Protein AF-A0A3N5N6N9-F1 (afdb_monomer)

Solvent-accessible surface area (backbone atoms only — not comparable to full-atom values): 9238 Å² total; per-residue (Å²): 109,71,82,77,41,61,83,41,27,34,32,41,50,70,84,67,100,86,59,75,88,46,77,68,32,48,55,52,50,53,52,46,39,70,79,38,57,36,32,33,28,48,32,50,35,65,39,90,88,76,66,48,77,29,73,46,78,60,91,59,48,61,28,32,69,98,48,51,50,79,75,24,39,67,55,52,53,49,51,52,56,60,67,66,35,71,95,70,58,86,85,84,83,87,57,91,88,66,84,85,87,79,61,80,83,66,53,87,87,80,87,75,86,88,60,68,85,90,54,88,86,87,84,89,84,87,80,83,88,74,82,90,76,60,46,77,46,92,88,117

Sequence (140 aa):
MQKLVSGLHAIHFAGSRKLDSTASDQAHAQEQRRISPPVAHPVVRVHPETGRKAIYLGEKVRRFDGMTEEESRPLIEFLNRHATRPEFVYRHQWQAHDIVLWDNRCTLHQALGDFDPSQSRYMERTTVLGTPSGYVVADA

pLDDT: mean 87.87, std 11.89, range [47.31, 97.94]

Structure (mmCIF, N/CA/C/O backbone):
data_AF-A0A3N5N6N9-F1
#
_entry.id   AF-A0A3N5N6N9-F1
#
loop_
_atom_site.group_PDB
_atom_site.id
_atom_site.type_symbol
_atom_site.label_atom_id
_atom_site.label_alt_id
_atom_site.label_comp_id
_atom_site.label_asym_id
_atom_site.label_entity_id
_atom_site.label_seq_id
_atom_site.pdbx_PDB_ins_code
_atom_site.Cartn_x
_atom_site.Cartn_y
_atom_site.Cartn_z
_atom_site.occupancy
_atom_site.B_iso_or_equiv
_atom_site.auth_seq_id
_atom_site.auth_comp_id
_atom_site.auth_asym_id
_atom_site.auth_atom_id
_atom_site.pdbx_PDB_model_num
ATOM 1 N N . MET A 1 1 ? -11.949 -14.018 8.593 1.00 66.25 1 MET A N 1
ATOM 2 C CA . MET A 1 1 ? -11.026 -12.872 8.426 1.00 66.25 1 MET A CA 1
ATOM 3 C C . MET A 1 1 ? -11.733 -11.616 7.922 1.00 66.25 1 MET A C 1
ATOM 5 O O . MET A 1 1 ? -11.702 -10.634 8.637 1.00 66.25 1 MET A O 1
ATOM 9 N N . GLN A 1 2 ? -12.413 -11.624 6.765 1.00 73.81 2 GLN A N 1
ATOM 10 C CA . GLN A 1 2 ? -13.028 -10.402 6.203 1.00 73.81 2 GLN A CA 1
ATOM 11 C C . GLN A 1 2 ? -13.948 -9.640 7.180 1.00 73.81 2 GLN A C 1
ATOM 13 O O . GLN A 1 2 ? -13.861 -8.423 7.251 1.00 73.81 2 GLN A O 1
ATOM 18 N N . LYS A 1 3 ? -14.760 -10.350 7.981 1.00 82.81 3 LYS A N 1
ATOM 19 C CA . LYS A 1 3 ? -15.613 -9.745 9.025 1.00 82.81 3 LYS A CA 1
ATOM 20 C C . LYS A 1 3 ? -14.835 -9.071 10.165 1.00 82.81 3 LYS A C 1
ATOM 22 O O . LYS A 1 3 ? -15.345 -8.140 10.764 1.00 82.81 3 LYS A O 1
ATOM 27 N N . LEU A 1 4 ? -13.628 -9.555 10.473 1.00 84.06 4 LEU A N 1
ATOM 28 C CA . LEU A 1 4 ? -12.804 -9.037 11.572 1.00 84.06 4 LEU A CA 1
ATOM 29 C C . LEU A 1 4 ? -12.223 -7.659 11.231 1.00 84.06 4 LEU A C 1
ATOM 31 O O . LEU A 1 4 ? -12.090 -6.815 12.102 1.00 84.06 4 LEU A O 1
ATOM 35 N N . VAL A 1 5 ? -11.882 -7.440 9.958 1.00 87.81 5 VAL A N 1
ATOM 36 C CA . VAL A 1 5 ? -11.142 -6.249 9.509 1.00 87.81 5 VAL A CA 1
ATOM 37 C C . VAL A 1 5 ? -12.008 -5.232 8.763 1.00 87.81 5 VAL A C 1
ATOM 39 O O . VAL A 1 5 ? -11.536 -4.146 8.452 1.00 87.81 5 VAL A O 1
ATOM 42 N N . SER A 1 6 ? -13.274 -5.548 8.469 1.00 85.69 6 SER A N 1
ATOM 43 C CA . SER A 1 6 ? -14.149 -4.707 7.636 1.00 85.69 6 SER A CA 1
ATOM 44 C C . SER A 1 6 ? -14.543 -3.364 8.252 1.00 85.69 6 SER A C 1
ATOM 46 O O . SER A 1 6 ? -14.994 -2.496 7.515 1.00 85.69 6 SER A O 1
ATOM 48 N N . GLY A 1 7 ? -14.411 -3.201 9.571 1.00 91.12 7 GLY A N 1
ATOM 49 C CA . GLY A 1 7 ? -14.683 -1.938 10.270 1.00 91.12 7 GLY A CA 1
ATOM 50 C C . GLY A 1 7 ? -13.428 -1.187 10.717 1.00 91.12 7 GLY A C 1
ATOM 51 O O . GLY A 1 7 ? -13.534 -0.075 11.225 1.00 91.12 7 GLY A O 1
ATOM 52 N N . LEU A 1 8 ? -12.245 -1.784 10.548 1.00 95.50 8 LEU A N 1
ATOM 53 C CA . LEU A 1 8 ? -11.005 -1.191 11.032 1.00 95.50 8 LEU A CA 1
ATOM 54 C C . LEU A 1 8 ? -10.541 -0.080 10.095 1.00 95.50 8 LEU A C 1
ATOM 56 O O . LEU A 1 8 ? -10.622 -0.207 8.869 1.00 95.50 8 LEU A O 1
ATOM 60 N N . HIS A 1 9 ? -9.992 0.973 10.692 1.00 96.44 9 HIS A N 1
ATOM 61 C CA . HIS A 1 9 ? -9.294 2.030 9.980 1.00 96.44 9 HIS A CA 1
ATOM 62 C C . HIS A 1 9 ? -7.828 2.029 10.398 1.00 96.44 9 HIS A C 1
ATOM 64 O O . HIS A 1 9 ? -7.510 2.061 11.580 1.00 96.44 9 HIS A O 1
ATOM 70 N N . ALA A 1 10 ? -6.929 1.941 9.430 1.00 95.25 10 ALA A N 1
ATOM 71 C CA . ALA A 1 10 ? -5.494 1.992 9.634 1.00 95.25 10 ALA A CA 1
ATOM 72 C C . ALA A 1 10 ? -4.999 3.427 9.583 1.00 95.25 10 ALA A C 1
ATOM 74 O O . ALA A 1 10 ? -5.374 4.162 8.675 1.00 95.25 10 ALA A O 1
ATOM 75 N N . ILE A 1 11 ? -4.130 3.813 10.515 1.00 93.62 11 ILE A N 1
ATOM 76 C CA . ILE A 1 11 ? -3.534 5.150 10.530 1.00 93.62 11 ILE A CA 1
ATOM 77 C C . ILE A 1 11 ? -2.276 5.138 9.661 1.00 93.62 11 ILE A C 1
ATOM 79 O O . ILE A 1 11 ? -1.299 4.442 9.955 1.00 93.62 11 ILE A O 1
ATOM 83 N N . HIS A 1 12 ? -2.312 5.902 8.572 1.00 89.62 12 HIS A N 1
ATOM 84 C CA . HIS A 1 12 ? -1.197 6.078 7.652 1.00 89.62 12 HIS A CA 1
ATOM 85 C C . HIS A 1 12 ? -0.417 7.330 8.038 1.00 89.62 12 HIS A C 1
ATOM 87 O O . HIS A 1 12 ? -0.945 8.442 8.013 1.00 89.62 12 HIS A O 1
ATOM 93 N N . PHE A 1 13 ? 0.861 7.139 8.352 1.00 82.25 13 PHE A N 1
ATOM 94 C CA . PHE A 1 13 ? 1.786 8.224 8.651 1.00 82.25 13 PHE A CA 1
ATOM 95 C C . PHE A 1 13 ? 2.548 8.635 7.387 1.00 82.25 13 PHE A C 1
ATOM 97 O O . PHE A 1 13 ? 2.994 7.788 6.602 1.00 82.25 13 PHE A O 1
ATOM 104 N N . ALA A 1 14 ? 2.722 9.941 7.196 1.00 70.25 14 ALA A N 1
ATOM 105 C CA . ALA A 1 14 ? 3.648 10.466 6.202 1.00 70.25 14 ALA A CA 1
ATOM 106 C C . ALA A 1 14 ? 5.108 10.251 6.645 1.00 70.25 14 ALA A C 1
ATOM 108 O O . ALA A 1 14 ? 5.399 10.146 7.833 1.00 70.25 14 ALA A O 1
ATOM 109 N N . GLY A 1 15 ? 6.030 10.161 5.680 1.00 62.59 15 GLY A N 1
ATOM 110 C CA . GLY A 1 15 ? 7.456 9.910 5.937 1.00 62.59 15 GLY A CA 1
ATOM 111 C C . GLY A 1 15 ? 7.906 8.457 5.734 1.00 62.59 15 GLY A C 1
ATOM 112 O O . GLY A 1 15 ? 7.145 7.595 5.272 1.00 62.59 15 GLY A O 1
ATOM 113 N N . SER A 1 16 ? 9.189 8.199 5.993 1.00 54.53 16 SER A N 1
ATOM 114 C CA . SER A 1 16 ? 9.824 6.877 5.905 1.00 54.53 16 SER A CA 1
ATOM 115 C C . SER A 1 16 ? 10.137 6.325 7.291 1.00 54.53 16 SER A C 1
ATOM 117 O O . SER A 1 16 ? 10.623 7.053 8.146 1.00 54.53 16 SER A O 1
ATOM 119 N N . ARG A 1 17 ? 9.966 5.012 7.473 1.00 51.81 17 ARG A N 1
ATOM 120 C CA . ARG A 1 17 ? 10.154 4.278 8.740 1.00 51.81 17 ARG A CA 1
ATOM 121 C C . ARG A 1 17 ? 11.572 4.351 9.348 1.00 51.81 17 ARG A C 1
ATOM 123 O O . ARG A 1 17 ? 11.766 3.861 10.450 1.00 51.81 17 ARG A O 1
ATOM 130 N N . LYS A 1 18 ? 12.561 4.887 8.619 1.00 48.25 18 LYS A N 1
ATOM 131 C CA . LYS A 1 18 ? 14.004 4.805 8.922 1.00 48.25 18 LYS A CA 1
ATOM 132 C C . LYS A 1 18 ? 14.638 6.075 9.520 1.00 48.25 18 LYS A C 1
ATOM 134 O O . LYS A 1 18 ? 15.852 6.100 9.669 1.00 48.25 18 LYS A O 1
ATOM 139 N N . LEU A 1 19 ? 13.869 7.108 9.851 1.00 47.31 19 LEU A N 1
ATOM 140 C CA . LEU A 1 19 ? 14.401 8.406 10.292 1.00 47.31 19 LEU A CA 1
ATOM 141 C C . LEU A 1 19 ? 13.766 8.809 11.624 1.00 47.31 19 LEU A C 1
ATOM 143 O O . LEU A 1 19 ? 12.836 9.594 11.617 1.00 47.31 19 LEU A O 1
ATOM 147 N N . ASP A 1 20 ? 14.224 8.241 12.742 1.00 50.94 20 ASP A N 1
ATOM 148 C CA . ASP A 1 20 ? 13.769 8.639 14.092 1.00 50.94 20 ASP A CA 1
ATOM 149 C C . ASP A 1 20 ? 14.893 8.489 15.153 1.00 50.94 20 ASP A C 1
ATOM 151 O O . ASP A 1 20 ? 14.617 8.282 16.333 1.00 50.94 20 ASP A O 1
ATOM 155 N N . SER A 1 21 ? 16.180 8.534 14.771 1.00 56.56 21 SER A N 1
ATOM 156 C CA . SER A 1 21 ? 17.284 8.274 15.723 1.00 56.56 21 SER A CA 1
ATOM 157 C C . SER A 1 21 ? 17.931 9.528 16.317 1.00 56.56 21 SER A C 1
ATOM 159 O O . SER A 1 21 ? 18.619 9.429 17.332 1.00 56.56 21 SER A O 1
ATOM 161 N N . THR A 1 22 ? 17.728 10.703 15.716 1.00 66.75 22 THR A N 1
ATOM 162 C CA . THR A 1 22 ? 18.359 11.961 16.144 1.00 66.75 22 THR A CA 1
ATOM 163 C C . THR A 1 22 ? 17.332 13.056 16.456 1.00 66.75 22 THR A C 1
ATOM 165 O O . THR A 1 22 ? 16.200 13.026 15.981 1.00 66.75 22 THR A O 1
ATOM 168 N N . ALA A 1 23 ? 17.726 14.075 17.228 1.00 65.00 23 ALA A N 1
ATOM 169 C CA . ALA A 1 23 ? 16.872 15.239 17.507 1.00 65.00 23 ALA A CA 1
ATOM 170 C C . ALA A 1 23 ? 16.498 16.029 16.233 1.00 65.00 23 ALA A C 1
ATOM 172 O O . ALA A 1 23 ? 15.423 16.622 16.156 1.00 65.00 23 ALA A O 1
ATOM 173 N N . SER A 1 24 ? 17.364 16.003 15.212 1.00 68.06 24 SER A N 1
ATOM 174 C CA . SER A 1 24 ? 17.069 16.582 13.896 1.00 68.06 24 SER A CA 1
ATOM 175 C C . SER A 1 24 ? 15.975 15.793 13.170 1.00 68.06 24 SER A C 1
ATOM 177 O O . SER A 1 24 ? 15.065 16.406 12.608 1.00 68.06 24 SER A O 1
ATOM 179 N N . ASP A 1 25 ? 16.002 14.458 13.264 1.00 68.25 25 ASP A N 1
ATOM 180 C CA . ASP A 1 25 ? 14.957 13.589 12.707 1.00 68.25 25 ASP A CA 1
ATOM 181 C C . ASP A 1 25 ? 13.600 13.872 13.364 1.00 68.25 25 ASP A C 1
ATOM 183 O O . ASP A 1 25 ? 12.588 13.961 12.675 1.00 68.25 25 ASP A O 1
ATOM 187 N N . GLN A 1 26 ? 13.582 14.101 14.682 1.00 67.62 26 GLN A N 1
ATOM 188 C CA . GLN A 1 26 ? 12.355 14.401 15.429 1.00 67.62 26 GLN A CA 1
ATOM 189 C C . GLN A 1 26 ? 11.719 15.732 15.013 1.00 67.62 26 GLN A C 1
ATOM 191 O O . GLN A 1 26 ? 10.512 15.780 14.772 1.00 67.62 26 GLN A O 1
ATOM 196 N N . ALA A 1 27 ? 12.511 16.800 14.878 1.00 72.88 27 ALA A N 1
ATOM 197 C CA . ALA A 1 27 ? 12.009 18.095 14.411 1.00 72.88 27 ALA A CA 1
ATOM 198 C C . ALA A 1 27 ? 11.466 18.001 12.975 1.00 72.88 27 ALA A C 1
ATOM 200 O O . ALA A 1 27 ? 10.401 18.541 12.665 1.00 72.88 27 ALA A O 1
ATOM 201 N N . HIS A 1 28 ? 12.161 17.258 12.108 1.00 73.12 28 HIS A N 1
ATOM 202 C CA . HIS A 1 28 ? 11.696 16.994 10.751 1.00 73.12 28 HIS A CA 1
ATOM 203 C C . HIS A 1 28 ? 10.393 16.184 10.749 1.00 73.12 28 HIS A C 1
ATOM 205 O O . HIS A 1 28 ? 9.457 16.529 10.031 1.00 73.12 28 HIS A O 1
ATOM 211 N N . ALA A 1 29 ? 10.287 15.151 11.585 1.00 70.50 29 ALA A N 1
ATOM 212 C CA . ALA A 1 29 ? 9.079 14.346 11.724 1.00 70.50 29 ALA A CA 1
ATOM 213 C C . ALA A 1 29 ? 7.885 15.177 12.221 1.00 70.50 29 ALA A C 1
ATOM 215 O O . ALA A 1 29 ? 6.770 14.999 11.727 1.00 70.50 29 ALA A O 1
ATOM 216 N N . GLN A 1 30 ? 8.101 16.109 13.151 1.00 73.81 30 GLN A N 1
ATOM 217 C CA . GLN A 1 30 ? 7.059 17.013 13.647 1.00 73.81 30 GLN A CA 1
ATOM 218 C C . GLN A 1 30 ? 6.548 17.953 12.550 1.00 73.81 30 GLN A C 1
ATOM 220 O O . GLN A 1 30 ? 5.337 18.092 12.372 1.00 73.81 30 GLN A O 1
ATOM 225 N N . GLU A 1 31 ? 7.451 18.535 11.761 1.00 78.94 31 GLU A N 1
ATOM 226 C CA . GLU A 1 31 ? 7.060 19.382 10.631 1.00 78.94 31 GLU A CA 1
ATOM 227 C C . GLU A 1 31 ? 6.345 18.575 9.535 1.00 78.94 31 GLU A C 1
ATOM 229 O O . GLU A 1 31 ? 5.323 19.014 9.007 1.00 78.94 31 GLU A O 1
ATOM 234 N N . GLN A 1 32 ? 6.801 17.350 9.249 1.00 75.06 32 GLN A N 1
ATOM 235 C CA . GLN A 1 32 ? 6.115 16.442 8.323 1.00 75.06 32 GLN A CA 1
ATOM 236 C C . GLN A 1 32 ? 4.702 16.096 8.799 1.00 75.06 32 GLN A C 1
ATOM 238 O O . GLN A 1 32 ? 3.781 16.087 7.986 1.00 75.06 32 GLN A O 1
ATOM 243 N N . ARG A 1 33 ? 4.496 15.871 10.104 1.00 75.94 33 ARG A N 1
ATOM 244 C CA . ARG A 1 33 ? 3.153 15.661 10.674 1.00 75.94 33 ARG A CA 1
ATOM 245 C C . ARG A 1 33 ? 2.270 16.899 10.542 1.00 75.94 33 ARG A C 1
ATOM 247 O O . ARG A 1 33 ? 1.071 16.756 10.339 1.00 75.94 33 ARG A O 1
ATOM 254 N N . ARG A 1 34 ? 2.835 18.106 10.625 1.00 79.94 34 ARG A N 1
ATOM 255 C CA . ARG A 1 34 ? 2.076 19.351 10.433 1.00 79.94 34 ARG A CA 1
ATOM 256 C C . ARG A 1 34 ? 1.616 19.519 8.983 1.00 79.94 34 ARG A C 1
ATOM 258 O O . ARG A 1 34 ? 0.477 19.905 8.744 1.00 79.94 34 ARG A O 1
ATOM 265 N N . ILE A 1 35 ? 2.500 19.242 8.025 1.00 83.38 35 ILE A N 1
ATOM 266 C CA . ILE A 1 35 ? 2.218 19.399 6.587 1.00 83.38 35 ILE A CA 1
ATOM 267 C C . ILE A 1 35 ? 1.348 18.247 6.064 1.00 83.38 35 ILE A C 1
ATOM 269 O O . ILE A 1 35 ? 0.503 18.447 5.194 1.00 83.38 35 ILE A O 1
ATOM 273 N N . SER A 1 36 ? 1.549 17.041 6.591 1.00 83.00 36 SER A N 1
ATOM 274 C CA . SER A 1 36 ? 0.838 15.830 6.200 1.00 83.00 36 SER A CA 1
ATOM 275 C C . SER A 1 36 ? 0.396 15.064 7.451 1.00 83.00 36 SER A C 1
ATOM 277 O O . SER A 1 36 ? 1.066 14.106 7.858 1.00 83.00 36 SER A O 1
ATOM 279 N N . PRO A 1 37 ? -0.729 15.469 8.065 1.00 87.62 37 PRO A N 1
ATOM 280 C CA . PRO A 1 37 ? -1.211 14.839 9.283 1.00 87.62 37 PRO A CA 1
ATOM 281 C C . PRO A 1 37 ? -1.563 13.364 9.050 1.00 87.62 37 PRO A C 1
ATOM 283 O O . PRO A 1 37 ? -1.894 12.981 7.922 1.00 87.62 37 PRO A O 1
ATOM 286 N N . PRO A 1 38 ? -1.500 12.517 10.094 1.00 89.19 38 PRO A N 1
ATOM 287 C CA . PRO A 1 38 ? -1.896 11.121 9.982 1.00 89.19 38 PRO A CA 1
ATOM 288 C C . PRO A 1 38 ? -3.360 10.990 9.551 1.00 89.19 38 PRO A C 1
ATOM 290 O O . PRO A 1 38 ? -4.244 11.680 10.066 1.00 89.19 38 PRO A O 1
ATOM 293 N N . VAL A 1 39 ? -3.621 10.076 8.616 1.00 91.94 39 VAL A N 1
ATOM 294 C CA . VAL A 1 39 ? -4.970 9.825 8.089 1.00 91.94 39 VAL A CA 1
ATOM 295 C C . VAL A 1 39 ? -5.356 8.377 8.343 1.00 91.94 39 VAL A C 1
ATOM 297 O O . VAL A 1 39 ? -4.624 7.452 7.984 1.00 91.94 39 VAL A O 1
ATOM 300 N N . ALA A 1 40 ? -6.517 8.178 8.957 1.00 94.81 40 ALA A N 1
ATOM 301 C CA . ALA A 1 40 ? -7.120 6.873 9.158 1.00 94.81 40 ALA A CA 1
ATOM 302 C C . ALA A 1 40 ? -7.902 6.461 7.906 1.00 94.81 40 ALA A C 1
ATOM 304 O O . ALA A 1 40 ? -8.914 7.072 7.565 1.00 94.81 40 ALA A O 1
ATOM 305 N N . HIS A 1 41 ? -7.448 5.419 7.214 1.00 95.00 41 HIS A N 1
ATOM 306 C CA . HIS A 1 41 ? -8.084 4.873 6.014 1.00 95.00 41 HIS A CA 1
ATOM 307 C C . HIS A 1 41 ? -8.723 3.506 6.292 1.00 95.00 41 HIS A C 1
ATOM 309 O O . HIS A 1 41 ? -8.194 2.751 7.104 1.00 95.00 41 HIS A O 1
ATOM 315 N N . PRO A 1 42 ? -9.818 3.128 5.608 1.00 95.31 42 PRO A N 1
ATOM 316 C CA . PRO A 1 42 ? -10.439 1.821 5.809 1.00 95.31 42 PRO A CA 1
ATOM 317 C C . PRO A 1 42 ? -9.479 0.693 5.418 1.00 95.31 42 PRO A C 1
ATOM 319 O O . PRO A 1 42 ? -8.939 0.696 4.314 1.00 95.31 42 PRO A O 1
ATOM 322 N N . VAL A 1 43 ? -9.319 -0.311 6.285 1.00 95.81 43 VAL A N 1
ATOM 323 C CA . VAL A 1 43 ? -8.457 -1.484 6.029 1.00 95.81 43 VAL A CA 1
ATOM 324 C C . VAL A 1 43 ? -8.959 -2.308 4.845 1.00 95.81 43 VAL A C 1
ATOM 326 O O . VAL A 1 43 ? -8.171 -2.899 4.105 1.00 95.81 43 VAL A O 1
ATOM 329 N N . VAL A 1 44 ? -10.278 -2.344 4.648 1.00 95.00 44 VAL A N 1
ATOM 330 C CA . VAL A 1 44 ? -10.918 -2.933 3.472 1.00 95.00 44 VAL A CA 1
ATOM 331 C C . VAL A 1 44 ? -11.491 -1.809 2.625 1.00 95.00 44 VAL A C 1
ATOM 333 O O . VAL A 1 44 ? -12.556 -1.270 2.926 1.00 95.00 44 VAL A O 1
ATOM 336 N N . ARG A 1 45 ? -10.804 -1.471 1.536 1.00 93.25 45 ARG A N 1
ATOM 337 C CA . ARG A 1 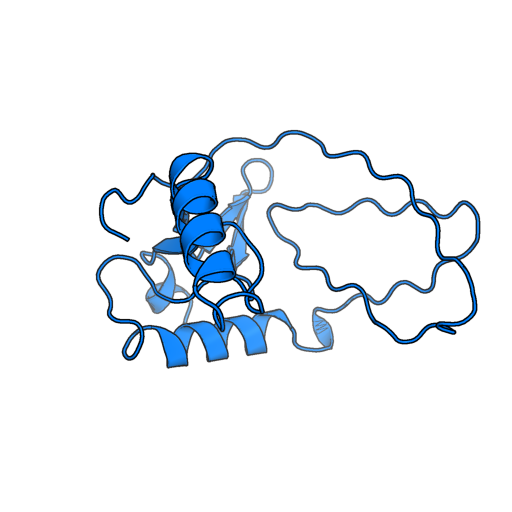45 ? -11.268 -0.460 0.585 1.00 93.25 45 ARG A CA 1
ATOM 338 C C . ARG A 1 45 ? -12.140 -1.107 -0.483 1.00 93.25 45 ARG A C 1
ATOM 340 O O . ARG A 1 45 ? -11.780 -2.141 -1.045 1.00 93.25 45 ARG A O 1
ATOM 347 N N . VAL A 1 46 ? -13.273 -0.480 -0.787 1.00 93.94 46 VAL A N 1
ATOM 348 C CA . VAL A 1 46 ? -14.089 -0.821 -1.958 1.00 93.94 46 VAL A CA 1
ATOM 349 C C . VAL A 1 46 ? -13.611 0.028 -3.130 1.00 93.94 46 VAL A C 1
ATOM 351 O O . VAL A 1 46 ? -13.524 1.251 -3.027 1.00 93.94 46 VAL A O 1
ATOM 354 N N . HIS A 1 47 ? -13.264 -0.620 -4.235 1.00 95.00 47 HIS A N 1
ATOM 355 C CA . HIS A 1 47 ? -12.862 0.058 -5.458 1.00 95.00 47 HIS A CA 1
ATOM 356 C C . HIS A 1 47 ? -14.083 0.752 -6.087 1.00 95.00 47 HIS A C 1
ATOM 358 O O . HIS A 1 47 ? -15.062 0.057 -6.373 1.00 95.00 47 HIS A O 1
ATOM 364 N N . PRO A 1 48 ? -14.051 2.078 -6.328 1.00 92.62 48 PRO A N 1
ATOM 365 C CA . PRO A 1 48 ? -15.259 2.830 -6.673 1.00 92.62 48 PRO A CA 1
ATOM 366 C C . PRO A 1 48 ? -15.901 2.391 -7.996 1.00 92.62 48 PRO A C 1
ATOM 368 O O . PRO A 1 48 ? -17.120 2.364 -8.103 1.00 92.62 48 PRO A O 1
ATOM 371 N N . GLU A 1 49 ? -15.099 1.986 -8.979 1.00 94.88 49 GLU A N 1
ATOM 372 C CA . GLU A 1 49 ? -15.578 1.602 -10.312 1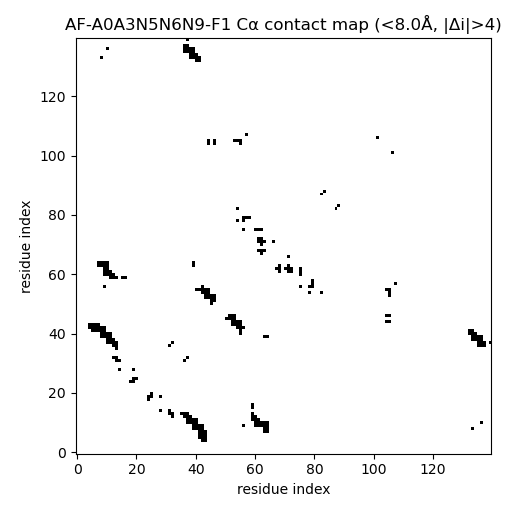.00 94.88 49 GLU A CA 1
ATOM 373 C C . GLU A 1 49 ? -15.931 0.115 -10.437 1.00 94.88 49 GLU A C 1
ATOM 375 O O . GLU A 1 49 ? -16.810 -0.243 -11.211 1.00 94.88 49 GLU A O 1
ATOM 380 N N . THR A 1 50 ? -15.252 -0.773 -9.700 1.00 96.38 50 THR A N 1
ATOM 381 C CA . THR A 1 50 ? -15.435 -2.231 -9.854 1.00 96.38 50 THR A CA 1
ATOM 382 C C . THR A 1 50 ? -16.238 -2.866 -8.722 1.00 96.38 50 THR A C 1
ATOM 384 O O . THR A 1 50 ? -16.603 -4.035 -8.817 1.00 96.38 50 THR A O 1
ATOM 387 N N . GLY A 1 51 ? -16.454 -2.157 -7.608 1.00 95.62 51 GLY A N 1
ATOM 388 C CA . GLY A 1 51 ? -17.097 -2.689 -6.401 1.00 95.62 51 GLY A CA 1
ATOM 389 C C . GLY A 1 51 ? -16.281 -3.761 -5.662 1.00 95.62 51 GLY A C 1
ATOM 390 O O . GLY A 1 51 ? -16.708 -4.266 -4.621 1.00 95.62 51 GLY A O 1
ATOM 391 N N . ARG A 1 52 ? -15.095 -4.126 -6.167 1.00 96.25 52 ARG A N 1
ATOM 392 C CA . ARG A 1 52 ? -14.235 -5.149 -5.565 1.00 96.25 52 ARG A CA 1
ATOM 393 C C . ARG A 1 52 ? -13.614 -4.631 -4.272 1.00 96.25 52 ARG A C 1
ATOM 395 O O . ARG A 1 52 ? -13.260 -3.460 -4.160 1.00 96.25 52 ARG A O 1
ATOM 402 N N . LYS A 1 53 ? -13.449 -5.527 -3.301 1.00 94.50 53 LYS A N 1
ATOM 403 C CA . LYS A 1 53 ? -12.778 -5.240 -2.028 1.00 94.50 53 LYS A CA 1
ATOM 404 C C . LYS A 1 53 ? -11.284 -5.532 -2.141 1.00 94.50 53 LYS A C 1
ATOM 406 O O . LYS A 1 53 ? -10.913 -6.577 -2.673 1.00 94.50 53 LYS A O 1
ATOM 411 N N . ALA A 1 54 ? -10.456 -4.648 -1.598 1.00 94.69 54 ALA A N 1
ATOM 412 C CA . ALA A 1 54 ? -9.009 -4.810 -1.509 1.00 94.69 54 ALA A CA 1
ATOM 413 C C . ALA A 1 54 ? -8.514 -4.503 -0.090 1.00 94.69 54 ALA A C 1
ATOM 415 O O . ALA A 1 54 ? -9.111 -3.692 0.622 1.00 94.69 54 ALA A O 1
ATOM 416 N N . ILE A 1 55 ? -7.418 -5.151 0.311 1.00 94.75 55 ILE A N 1
ATOM 417 C CA . ILE A 1 55 ? -6.689 -4.775 1.525 1.00 94.75 55 ILE A CA 1
ATOM 418 C C . ILE A 1 55 ? -5.984 -3.449 1.236 1.00 94.75 55 ILE A C 1
ATOM 420 O O . ILE A 1 55 ? -5.223 -3.353 0.275 1.00 94.75 55 ILE A O 1
ATOM 424 N N . TYR A 1 56 ? -6.240 -2.438 2.058 1.00 94.38 56 TYR A N 1
ATOM 425 C CA . TYR A 1 56 ? -5.646 -1.111 1.937 1.00 94.38 56 TYR A CA 1
ATOM 426 C C . TYR A 1 56 ? -4.753 -0.846 3.148 1.00 94.38 56 TYR A C 1
ATOM 428 O O . TYR A 1 56 ? -5.094 -0.125 4.080 1.00 94.38 56 TYR A O 1
ATOM 436 N N . LEU A 1 57 ? -3.615 -1.534 3.143 1.00 92.19 57 LEU A N 1
ATOM 437 C CA . LEU A 1 57 ? -2.586 -1.510 4.174 1.00 92.19 57 LEU A CA 1
ATOM 438 C C . LEU A 1 57 ? -1.219 -1.566 3.513 1.00 92.19 57 LEU A C 1
ATOM 440 O O . LEU A 1 57 ? -1.081 -2.101 2.421 1.00 92.19 57 LEU A O 1
ATOM 444 N N . GLY A 1 58 ? -0.202 -1.064 4.19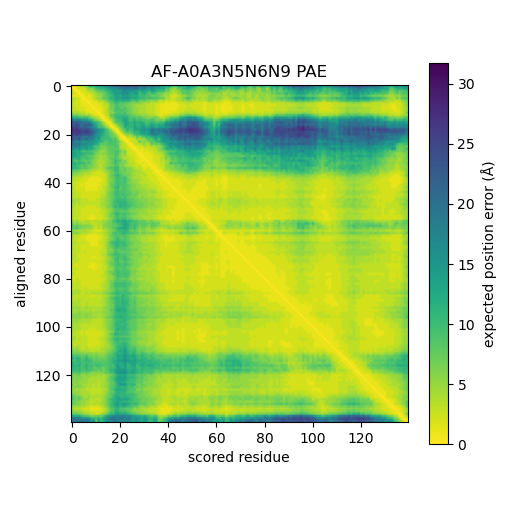8 1.00 86.38 58 GLY A N 1
ATOM 445 C CA . GLY A 1 58 ? 1.179 -1.216 3.770 1.00 86.38 58 GLY A CA 1
ATOM 446 C C . GLY A 1 58 ? 2.132 -1.025 4.936 1.00 86.38 58 GLY A C 1
ATOM 447 O O . GLY A 1 58 ? 1.721 -0.897 6.089 1.00 86.38 58 GLY A O 1
ATOM 448 N N . GLU A 1 59 ? 3.424 -0.957 4.634 1.00 80.56 59 GLU A N 1
ATOM 449 C CA . GLU A 1 59 ? 4.485 -0.895 5.645 1.00 80.56 59 GLU A CA 1
ATOM 450 C C . GLU A 1 59 ? 4.394 0.334 6.575 1.00 80.56 59 GLU A C 1
ATOM 452 O O . GLU A 1 59 ? 4.883 0.304 7.702 1.00 80.56 59 GLU A O 1
ATOM 457 N N . LYS A 1 60 ? 3.750 1.416 6.123 1.00 82.25 60 LYS A N 1
ATOM 458 C CA . LYS A 1 60 ? 3.656 2.690 6.856 1.00 82.25 60 LYS A CA 1
ATOM 459 C C . LYS A 1 60 ? 2.569 2.733 7.936 1.00 82.25 60 LYS A C 1
ATOM 461 O O . LYS A 1 60 ? 2.440 3.750 8.613 1.00 82.25 60 LYS A O 1
ATOM 466 N N . VAL A 1 61 ? 1.790 1.666 8.096 1.00 89.81 61 VAL A N 1
ATOM 467 C CA . VAL A 1 61 ? 0.739 1.580 9.118 1.00 89.81 61 VAL A CA 1
ATOM 468 C C . VAL A 1 61 ? 1.324 0.998 10.402 1.00 89.81 61 VAL A C 1
ATOM 470 O O . VAL A 1 61 ? 1.910 -0.084 10.376 1.00 89.81 61 VAL A O 1
ATOM 473 N N . ARG A 1 62 ? 1.151 1.707 11.525 1.00 83.19 62 ARG A N 1
ATOM 474 C CA . ARG A 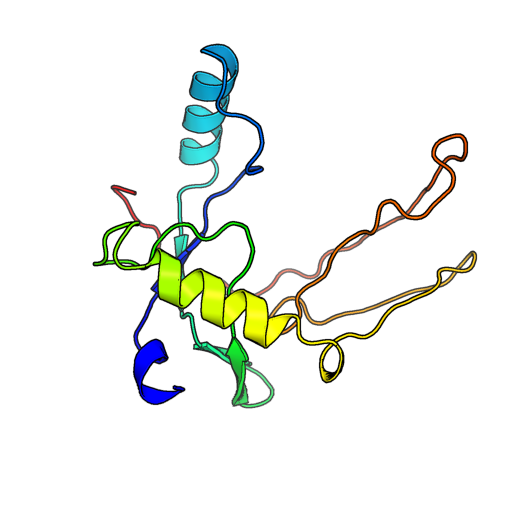1 62 ? 1.620 1.262 12.855 1.00 83.19 62 ARG A CA 1
ATOM 475 C C . ARG A 1 62 ? 0.499 0.746 13.754 1.00 83.19 62 ARG A C 1
ATOM 477 O O . ARG A 1 62 ? 0.702 -0.215 14.487 1.00 83.19 62 ARG A O 1
ATOM 484 N N . ARG A 1 63 ? -0.690 1.342 13.656 1.00 93.81 63 ARG A N 1
ATOM 485 C CA . ARG A 1 63 ? -1.864 0.951 14.439 1.00 93.81 63 ARG A CA 1
ATOM 486 C C . ARG A 1 63 ? -3.165 1.186 13.693 1.00 93.81 63 ARG A C 1
ATOM 488 O O . ARG A 1 63 ? -3.205 1.940 12.714 1.00 93.81 63 ARG A O 1
ATOM 495 N N . PHE A 1 64 ? -4.216 0.544 14.180 1.00 95.50 64 PHE A N 1
ATOM 496 C CA . PHE A 1 64 ? -5.580 0.903 13.836 1.00 95.50 64 PHE A CA 1
ATOM 497 C C . PHE A 1 64 ? -6.082 2.014 14.755 1.00 95.50 64 PHE A C 1
ATOM 499 O O . PHE A 1 64 ? -5.624 2.169 15.888 1.00 95.50 64 PHE A O 1
ATOM 506 N N . ASP A 1 65 ? -7.018 2.802 14.250 1.00 94.62 65 ASP A N 1
ATOM 507 C CA . ASP A 1 65 ? -7.739 3.762 15.068 1.00 94.62 65 ASP A CA 1
ATOM 508 C C . ASP A 1 65 ? -8.556 3.034 16.149 1.00 94.62 65 ASP A C 1
ATOM 510 O O . ASP A 1 65 ? -9.148 1.983 15.891 1.00 94.62 65 ASP A O 1
ATOM 514 N N . GLY A 1 66 ? -8.532 3.564 17.372 1.00 93.25 66 GLY A N 1
ATOM 515 C CA . GLY A 1 66 ? -9.132 2.932 18.552 1.00 93.25 66 GLY A CA 1
ATOM 516 C C . GLY A 1 66 ? -8.385 1.718 19.128 1.00 93.25 66 GLY A C 1
ATOM 517 O O . GLY A 1 66 ? -8.907 1.097 20.048 1.00 93.25 66 GLY A O 1
ATOM 518 N N . MET A 1 67 ? -7.193 1.376 18.624 1.00 94.81 67 MET A N 1
ATOM 519 C CA . MET A 1 67 ? -6.360 0.277 19.138 1.00 94.81 67 MET A CA 1
ATOM 520 C C . MET A 1 67 ? -4.946 0.762 19.480 1.00 94.81 67 MET A C 1
ATOM 522 O O . MET A 1 67 ? -4.419 1.687 18.845 1.00 94.81 67 MET A O 1
ATOM 526 N N . THR A 1 68 ? -4.301 0.116 20.453 1.00 94.12 68 THR A N 1
ATOM 527 C CA . THR A 1 68 ? -2.872 0.337 20.729 1.00 94.12 68 THR A CA 1
ATOM 528 C C . THR A 1 68 ? -1.997 -0.252 19.615 1.00 94.12 68 THR A C 1
ATOM 530 O O . THR A 1 68 ? -2.461 -1.036 18.774 1.00 94.12 68 THR A O 1
ATOM 533 N N . GLU A 1 69 ? -0.711 0.117 19.571 1.00 93.31 69 GLU A N 1
ATOM 534 C CA . GLU A 1 69 ? 0.236 -0.512 18.637 1.00 93.31 69 GLU A CA 1
ATOM 535 C C . GLU A 1 69 ? 0.386 -2.011 18.936 1.00 93.31 69 GLU A C 1
ATOM 537 O O . GLU A 1 69 ? 0.411 -2.824 18.010 1.00 93.31 69 GLU A O 1
ATOM 542 N N . GLU A 1 70 ? 0.406 -2.399 20.212 1.00 95.62 70 GLU A N 1
ATOM 543 C CA . GLU A 1 70 ? 0.526 -3.790 20.653 1.00 95.62 70 GLU A CA 1
ATOM 544 C C . GLU A 1 70 ? -0.659 -4.645 20.197 1.00 95.62 70 GLU A C 1
ATOM 546 O O . GLU A 1 70 ? -0.456 -5.758 19.705 1.00 95.62 70 GLU A O 1
ATOM 551 N N . GLU A 1 71 ? -1.882 -4.124 20.312 1.00 95.12 71 GLU A N 1
ATOM 552 C CA . GLU A 1 71 ? -3.104 -4.793 19.850 1.00 95.12 71 GLU A CA 1
ATOM 553 C C . GLU A 1 71 ? -3.152 -4.891 18.320 1.00 95.12 71 GLU A C 1
ATOM 555 O O . GLU A 1 71 ? -3.596 -5.894 17.753 1.00 95.12 71 GLU A O 1
ATOM 560 N N . SER A 1 72 ? -2.683 -3.846 17.634 1.00 95.56 72 SER A N 1
ATOM 561 C CA . SER A 1 72 ? -2.756 -3.739 16.174 1.00 95.56 72 SER A CA 1
ATOM 562 C C . SER A 1 72 ? -1.705 -4.584 15.459 1.00 95.56 72 SER A C 1
ATOM 564 O O . SER A 1 72 ? -1.967 -5.143 14.387 1.00 95.56 72 SER A O 1
ATOM 566 N N . ARG A 1 73 ? -0.501 -4.677 16.029 1.00 93.94 73 ARG A N 1
ATOM 567 C CA . ARG A 1 73 ? 0.683 -5.232 15.366 1.00 93.94 73 ARG A CA 1
ATOM 568 C C . ARG A 1 73 ? 0.482 -6.655 14.822 1.00 93.94 73 ARG A C 1
ATOM 570 O O . ARG A 1 73 ? 0.774 -6.848 13.640 1.00 93.94 73 ARG A O 1
ATOM 577 N N . PRO A 1 74 ? -0.068 -7.635 15.570 1.00 94.62 74 PRO A N 1
ATOM 578 C CA . PRO A 1 74 ? -0.248 -8.996 15.053 1.00 94.62 74 PRO A CA 1
ATOM 579 C C . PRO A 1 74 ? -1.164 -9.061 13.822 1.00 94.62 74 PRO A C 1
ATOM 581 O O . PRO A 1 74 ? -0.928 -9.841 12.897 1.00 94.62 74 PRO A O 1
ATOM 584 N N . LEU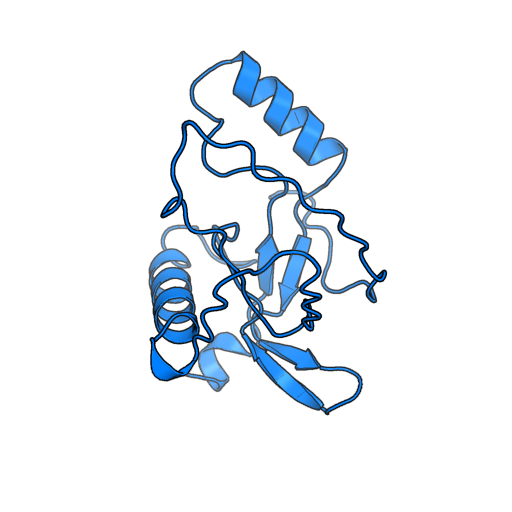 A 1 75 ? -2.204 -8.222 13.789 1.00 94.69 75 LEU A N 1
ATOM 585 C CA . LEU A 1 75 ? -3.143 -8.140 12.672 1.00 94.69 75 LEU A CA 1
ATOM 586 C C . LEU A 1 75 ? -2.504 -7.469 11.452 1.00 94.69 75 LEU A C 1
ATOM 588 O O . LEU A 1 75 ? -2.642 -7.981 10.342 1.00 94.69 75 LEU A O 1
ATOM 592 N N . ILE A 1 76 ? -1.777 -6.365 11.646 1.00 95.06 76 ILE A N 1
ATOM 593 C CA . ILE A 1 76 ? -1.053 -5.677 10.565 1.00 95.06 76 ILE A CA 1
ATOM 594 C C . ILE A 1 76 ? -0.009 -6.614 9.945 1.00 95.06 76 ILE A C 1
ATOM 596 O O . ILE A 1 76 ? 0.043 -6.753 8.722 1.00 95.06 76 ILE A O 1
ATOM 600 N N . GLU A 1 77 ? 0.791 -7.300 10.766 1.00 94.06 77 GLU A N 1
ATOM 601 C CA . GLU A 1 77 ? 1.787 -8.276 10.305 1.00 94.06 77 GLU A CA 1
ATOM 602 C C . GLU A 1 77 ? 1.137 -9.413 9.510 1.00 94.06 77 GLU A C 1
ATOM 604 O O . GLU A 1 77 ? 1.618 -9.783 8.436 1.00 94.06 77 GLU A O 1
ATOM 609 N N . PHE A 1 78 ? 0.025 -9.956 10.009 1.00 94.56 78 PHE A N 1
ATOM 610 C CA . PHE A 1 78 ? -0.724 -10.996 9.314 1.00 94.56 78 PHE A CA 1
ATOM 611 C C . PHE A 1 78 ? -1.259 -10.519 7.956 1.00 94.56 78 PHE A C 1
ATOM 613 O O . PHE A 1 78 ? -1.099 -11.226 6.959 1.00 94.56 78 PHE A O 1
ATOM 620 N N . LEU A 1 79 ? -1.878 -9.337 7.902 1.00 94.69 79 LEU A N 1
ATOM 621 C CA . LEU A 1 79 ? -2.474 -8.793 6.679 1.00 94.69 79 LEU A CA 1
ATOM 622 C C . LEU A 1 79 ? -1.412 -8.449 5.638 1.00 94.69 79 LEU A C 1
ATOM 624 O O . LEU A 1 79 ? -1.582 -8.807 4.475 1.00 94.69 79 LEU A O 1
ATOM 628 N N . ASN A 1 80 ? -0.300 -7.839 6.055 1.00 94.75 80 ASN A N 1
ATOM 629 C CA . ASN A 1 80 ? 0.830 -7.573 5.168 1.00 94.75 80 ASN A CA 1
ATOM 630 C C . ASN A 1 80 ? 1.413 -8.883 4.626 1.00 94.75 80 ASN A C 1
ATOM 632 O O . ASN A 1 80 ? 1.537 -9.025 3.414 1.00 94.75 80 ASN A O 1
ATOM 636 N N . ARG A 1 81 ? 1.673 -9.877 5.488 1.00 95.00 81 ARG A N 1
ATOM 637 C CA . ARG A 1 81 ? 2.162 -11.200 5.058 1.00 95.00 81 ARG A CA 1
ATOM 638 C C . ARG A 1 81 ? 1.199 -11.893 4.097 1.00 95.00 81 ARG A C 1
ATOM 640 O O . ARG A 1 81 ? 1.642 -12.574 3.182 1.00 95.00 81 ARG A O 1
ATOM 647 N N . HIS A 1 82 ? -0.110 -11.753 4.304 1.00 94.69 82 HIS A N 1
ATOM 648 C CA . HIS A 1 82 ? -1.112 -12.302 3.396 1.00 94.69 82 HIS A CA 1
ATOM 649 C C . HIS A 1 82 ? -1.113 -11.581 2.043 1.00 94.69 82 HIS A C 1
ATOM 651 O O . HIS A 1 82 ? -1.142 -12.247 1.011 1.00 94.69 82 HIS A O 1
ATOM 657 N N . ALA A 1 83 ? -1.073 -10.246 2.046 1.00 94.81 83 ALA A N 1
ATOM 658 C CA . ALA A 1 83 ? -1.104 -9.424 0.839 1.00 94.81 83 ALA A CA 1
ATOM 659 C C . ALA A 1 83 ? 0.146 -9.598 -0.041 1.00 94.81 83 ALA A C 1
ATOM 661 O O . ALA A 1 83 ? 0.064 -9.389 -1.247 1.00 94.81 83 ALA A O 1
ATOM 662 N N . THR A 1 84 ? 1.279 -10.007 0.538 1.00 95.06 84 THR A N 1
ATOM 663 C CA . THR A 1 84 ? 2.561 -10.182 -0.168 1.00 95.06 84 THR A CA 1
ATOM 664 C C . THR A 1 84 ? 2.926 -11.639 -0.465 1.00 95.06 84 THR A C 1
ATOM 666 O O . THR A 1 84 ? 4.079 -11.936 -0.780 1.00 95.06 84 THR A O 1
ATOM 669 N N . ARG A 1 85 ? 1.966 -12.571 -0.384 1.00 97.00 85 ARG A N 1
ATOM 670 C CA . ARG A 1 85 ? 2.196 -13.972 -0.768 1.00 97.00 85 ARG A CA 1
ATOM 671 C C . ARG A 1 85 ? 2.584 -14.082 -2.256 1.00 97.00 85 ARG A C 1
ATOM 673 O O . ARG A 1 85 ? 2.002 -13.356 -3.063 1.00 97.00 85 ARG A O 1
ATOM 680 N N . PRO A 1 86 ? 3.507 -14.986 -2.642 1.00 97.25 86 PRO A N 1
ATOM 681 C CA . PRO A 1 86 ? 4.040 -15.058 -4.008 1.00 97.25 86 PRO A CA 1
ATOM 682 C C . PRO A 1 86 ? 2.992 -15.160 -5.126 1.00 97.25 86 PRO A C 1
ATOM 684 O O . PRO A 1 86 ? 3.166 -14.569 -6.184 1.00 97.25 86 PRO A O 1
ATOM 687 N N . GLU A 1 87 ? 1.878 -15.850 -4.897 1.00 97.94 87 GLU A N 1
ATOM 688 C CA . GLU A 1 87 ? 0.770 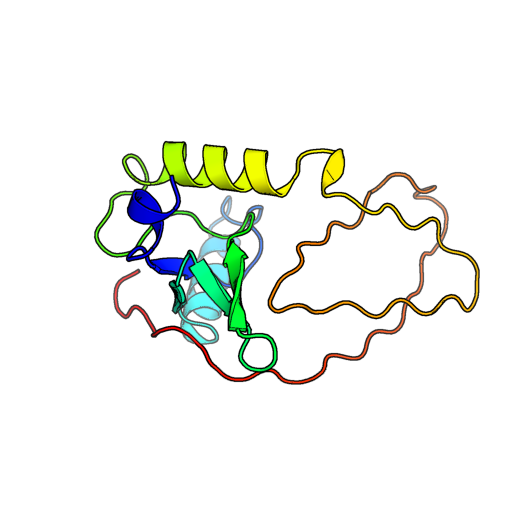-15.991 -5.853 1.00 97.94 87 GLU A CA 1
ATOM 689 C C . GLU A 1 87 ? 0.013 -14.686 -6.149 1.00 97.94 87 GLU A C 1
ATOM 691 O O . GLU A 1 87 ? -0.748 -14.625 -7.112 1.00 97.94 87 GLU A O 1
ATOM 696 N N . PHE A 1 88 ? 0.200 -13.646 -5.333 1.00 97.12 88 PHE A N 1
ATOM 697 C CA . PHE A 1 88 ? -0.359 -12.311 -5.559 1.00 97.12 88 PHE A CA 1
ATOM 698 C C . PHE A 1 88 ? 0.669 -11.343 -6.153 1.00 97.12 88 PHE A C 1
ATOM 700 O O . PHE A 1 88 ? 0.353 -10.173 -6.374 1.00 97.12 88 PHE A O 1
ATOM 707 N N . VAL A 1 89 ? 1.898 -11.807 -6.404 1.00 97.31 89 VAL A N 1
ATOM 708 C CA . VAL A 1 89 ? 3.009 -10.965 -6.840 1.00 97.31 89 VAL A CA 1
ATOM 709 C C . VAL A 1 89 ? 3.234 -11.113 -8.337 1.00 97.31 89 VAL A C 1
ATOM 711 O O . VAL A 1 89 ? 3.534 -12.186 -8.852 1.00 97.31 89 VAL A O 1
ATOM 714 N N . TYR A 1 90 ? 3.181 -9.978 -9.023 1.00 97.25 90 TYR A N 1
ATOM 715 C CA . TYR A 1 90 ? 3.782 -9.811 -10.337 1.00 97.25 90 TYR A CA 1
ATOM 716 C C . TYR A 1 90 ? 5.165 -9.169 -10.173 1.00 97.25 90 TYR A C 1
ATOM 718 O O . TYR A 1 90 ? 5.297 -8.146 -9.497 1.00 97.25 90 TYR A O 1
ATOM 726 N N . ARG A 1 91 ? 6.197 -9.754 -10.794 1.00 96.06 91 ARG A N 1
ATOM 727 C CA . ARG A 1 91 ? 7.552 -9.185 -10.840 1.00 96.06 91 ARG A CA 1
ATOM 728 C C . ARG A 1 91 ? 7.871 -8.751 -12.262 1.00 96.06 91 ARG A C 1
ATOM 730 O O . ARG A 1 91 ? 7.852 -9.566 -13.178 1.00 96.06 91 ARG A O 1
ATOM 737 N N . HIS A 1 92 ? 8.191 -7.473 -12.416 1.00 95.81 92 HIS A N 1
ATOM 738 C CA . HIS A 1 92 ? 8.546 -6.884 -13.698 1.00 95.81 92 HIS A CA 1
ATOM 739 C C . HIS A 1 92 ? 10.067 -6.778 -13.844 1.00 95.81 92 HIS A C 1
ATOM 741 O O . HIS A 1 92 ? 10.736 -6.234 -12.962 1.00 95.81 92 HIS A O 1
ATOM 747 N N . GLN A 1 93 ? 10.602 -7.279 -14.955 1.00 93.75 93 GLN A N 1
ATOM 748 C CA . GLN A 1 93 ? 11.997 -7.096 -15.340 1.00 93.75 93 GLN A CA 1
ATOM 749 C C . GLN A 1 93 ? 12.071 -5.985 -16.387 1.00 93.75 93 GLN A C 1
ATOM 751 O O . GLN A 1 93 ? 11.756 -6.214 -17.548 1.00 93.75 93 GLN A O 1
ATOM 756 N N . TRP A 1 94 ? 12.485 -4.797 -15.949 1.00 93.81 94 TRP A N 1
ATOM 757 C CA . TRP A 1 94 ? 12.532 -3.596 -16.781 1.00 93.81 94 TRP A CA 1
ATOM 758 C C . TRP A 1 94 ? 13.446 -3.751 -17.996 1.00 93.81 94 TRP A C 1
ATOM 760 O O . TRP A 1 94 ? 14.596 -4.177 -17.857 1.00 93.81 94 TRP A O 1
ATOM 770 N N . GLN A 1 95 ? 12.962 -3.307 -19.150 1.00 94.12 95 GLN A N 1
ATOM 771 C CA . GLN A 1 95 ? 13.744 -2.959 -20.330 1.00 94.12 95 GLN A CA 1
ATOM 772 C C . GLN A 1 95 ? 13.639 -1.455 -20.612 1.00 94.12 95 GLN A C 1
ATOM 774 O O . GLN A 1 95 ? 12.756 -0.755 -20.109 1.00 94.12 95 GLN A O 1
ATOM 779 N N . ALA A 1 96 ? 14.575 -0.930 -21.407 1.00 94.56 96 ALA A N 1
ATOM 780 C CA . ALA A 1 96 ? 14.509 0.459 -21.840 1.00 94.56 96 ALA A CA 1
ATOM 781 C C . ALA A 1 96 ? 13.195 0.711 -22.594 1.00 94.56 96 ALA A C 1
ATOM 783 O O . ALA A 1 96 ? 12.815 -0.076 -23.457 1.00 94.56 96 ALA A O 1
ATOM 784 N N . HIS A 1 97 ? 12.544 1.832 -22.277 1.00 96.00 97 HIS A N 1
ATOM 785 C CA . HIS A 1 97 ? 11.258 2.254 -22.846 1.00 96.00 97 HIS A CA 1
ATOM 786 C C . HIS A 1 97 ? 10.024 1.446 -22.411 1.00 96.00 97 HIS A C 1
ATOM 788 O O . HIS A 1 97 ? 8.932 1.724 -22.907 1.00 96.00 97 HIS A O 1
ATOM 794 N N . ASP A 1 98 ? 10.151 0.521 -21.453 1.00 97.56 98 ASP A N 1
ATOM 795 C CA . ASP A 1 98 ? 8.978 -0.101 -20.837 1.00 97.56 98 ASP A CA 1
ATOM 796 C C . ASP A 1 98 ? 8.123 0.934 -20.095 1.00 97.56 98 ASP A C 1
ATOM 798 O O . ASP A 1 98 ? 8.622 1.817 -19.391 1.00 97.56 98 ASP A O 1
ATOM 802 N N . ILE A 1 99 ? 6.804 0.773 -20.210 1.00 97.50 99 ILE A N 1
ATOM 803 C CA . ILE A 1 99 ? 5.816 1.539 -19.455 1.00 97.50 99 ILE A CA 1
ATOM 804 C C . ILE A 1 99 ? 4.976 0.557 -18.648 1.00 97.50 99 ILE A C 1
ATOM 806 O O . ILE A 1 99 ? 4.341 -0.341 -19.198 1.00 97.50 99 ILE A O 1
ATOM 810 N N . VAL A 1 100 ? 4.930 0.771 -17.335 1.00 97.62 100 VAL A N 1
ATOM 811 C CA . VAL A 1 100 ? 4.054 0.028 -16.428 1.00 97.62 100 VAL A CA 1
ATOM 812 C C . VAL A 1 100 ? 3.035 0.987 -15.832 1.00 97.62 100 VAL A C 1
ATOM 814 O O . VAL A 1 100 ? 3.393 1.998 -15.230 1.00 97.62 100 VAL A O 1
ATOM 817 N N . LEU A 1 101 ? 1.759 0.631 -15.964 1.00 97.75 101 LEU A N 1
ATOM 818 C CA . LEU A 1 101 ? 0.648 1.262 -15.258 1.00 97.75 101 LEU A CA 1
ATOM 819 C C . LEU A 1 101 ? 0.112 0.295 -14.202 1.00 97.75 101 LEU A C 1
ATOM 821 O O . LEU A 1 101 ? -0.065 -0.892 -14.471 1.00 97.75 101 LEU A O 1
ATOM 825 N N . TRP A 1 102 ? -0.190 0.811 -13.014 1.00 97.69 102 TRP A N 1
ATOM 826 C CA . TRP A 1 102 ? -0.845 0.047 -11.953 1.00 97.69 102 TRP A CA 1
ATOM 827 C C . TRP A 1 102 ? -1.915 0.882 -11.252 1.00 97.69 102 TRP A C 1
ATOM 829 O O . TRP A 1 102 ? -1.858 2.113 -11.231 1.00 97.69 102 TRP A O 1
ATOM 839 N N . ASP A 1 103 ? -2.887 0.203 -10.641 1.00 96.69 103 ASP A N 1
ATOM 840 C CA . ASP A 1 103 ? -3.935 0.851 -9.861 1.00 96.69 103 ASP A CA 1
ATOM 841 C C . ASP A 1 103 ? -3.530 0.988 -8.388 1.00 96.69 103 ASP A C 1
ATOM 843 O O . ASP A 1 103 ? -3.648 0.066 -7.578 1.00 96.69 103 ASP A O 1
ATOM 847 N N . ASN A 1 104 ? -3.095 2.190 -8.012 1.00 95.12 104 ASN A N 1
ATOM 848 C CA . ASN A 1 104 ? -2.614 2.483 -6.662 1.00 95.12 104 ASN A CA 1
ATOM 849 C C . ASN A 1 104 ? -3.698 2.370 -5.564 1.00 95.12 104 ASN A C 1
ATOM 851 O O . ASN A 1 104 ? -3.394 2.530 -4.382 1.00 95.12 104 ASN A O 1
ATOM 855 N N . ARG A 1 105 ? -4.967 2.120 -5.915 1.00 93.94 105 ARG A N 1
ATOM 856 C CA . ARG A 1 105 ? -6.068 1.927 -4.955 1.00 93.94 105 ARG A CA 1
ATOM 857 C C . ARG A 1 105 ? -6.170 0.486 -4.464 1.00 93.94 105 ARG A C 1
ATOM 859 O O . ARG A 1 105 ? -6.797 0.264 -3.428 1.00 93.94 105 ARG A O 1
ATOM 866 N N . CYS A 1 106 ? -5.598 -0.477 -5.189 1.00 95.19 106 CYS A N 1
ATOM 867 C CA . CYS A 1 106 ? -5.730 -1.905 -4.885 1.00 95.19 106 CYS A CA 1
ATOM 868 C C . CYS A 1 106 ? -4.443 -2.728 -5.060 1.00 95.19 106 CYS A C 1
ATOM 870 O O . CYS A 1 106 ? -4.486 -3.944 -4.878 1.00 95.19 106 CYS A O 1
ATOM 872 N N . THR A 1 107 ? -3.307 -2.096 -5.369 1.00 96.50 107 THR A N 1
ATOM 873 C CA . THR A 1 107 ? -2.003 -2.766 -5.485 1.00 96.50 107 THR A CA 1
ATOM 874 C C . THR A 1 107 ? -0.985 -2.227 -4.487 1.00 96.50 107 THR A C 1
ATOM 876 O O . THR A 1 107 ? -0.943 -1.023 -4.229 1.00 96.50 107 THR A O 1
ATOM 879 N N . LEU A 1 108 ? -0.094 -3.100 -4.019 1.00 95.44 108 LEU A N 1
ATOM 880 C CA . LEU A 1 108 ? 1.164 -2.722 -3.376 1.00 95.44 108 LEU A CA 1
ATOM 881 C C . LEU A 1 108 ? 2.313 -2.851 -4.375 1.00 95.44 108 LEU A C 1
ATOM 883 O O . LEU A 1 108 ? 2.241 -3.650 -5.306 1.00 95.44 108 LEU A O 1
ATOM 887 N N . HIS A 1 109 ? 3.376 -2.077 -4.174 1.00 94.75 109 HIS A N 1
ATOM 888 C CA . HIS A 1 109 ? 4.591 -2.175 -4.975 1.00 94.75 109 HIS A CA 1
ATOM 889 C C . HIS A 1 109 ? 5.831 -2.000 -4.103 1.00 94.75 109 HIS A C 1
ATOM 891 O O . HIS A 1 109 ? 5.810 -1.303 -3.088 1.00 94.75 109 HIS A O 1
ATOM 897 N N . GLN A 1 110 ? 6.923 -2.624 -4.532 1.00 92.19 110 GLN A N 1
ATOM 898 C CA . GLN A 1 110 ? 8.229 -2.522 -3.900 1.00 92.19 110 GLN A CA 1
ATOM 899 C C . GLN A 1 110 ? 9.292 -2.413 -4.992 1.00 92.19 110 GLN A C 1
ATOM 901 O O . GLN A 1 110 ? 9.323 -3.223 -5.917 1.00 92.19 110 GLN A O 1
ATOM 906 N N . ALA A 1 111 ? 10.173 -1.420 -4.875 1.00 90.62 111 ALA A N 1
ATOM 907 C CA . ALA A 1 111 ? 11.409 -1.397 -5.644 1.00 90.62 111 ALA A CA 1
ATOM 908 C C . ALA A 1 111 ? 12.407 -2.359 -4.986 1.00 90.62 111 ALA A C 1
ATOM 910 O O . ALA A 1 111 ? 12.712 -2.225 -3.799 1.00 90.62 111 ALA A O 1
ATOM 911 N N . LEU A 1 112 ? 12.884 -3.341 -5.744 1.00 88.62 112 LEU A N 1
ATOM 912 C CA . LEU A 1 112 ? 13.941 -4.241 -5.300 1.00 88.62 112 LEU A CA 1
ATOM 913 C C . LEU A 1 112 ? 15.302 -3.573 -5.528 1.00 88.62 112 LEU A C 1
ATOM 915 O O . LEU A 1 112 ? 15.484 -2.858 -6.508 1.00 88.62 112 LEU A O 1
ATOM 919 N N . GLY A 1 113 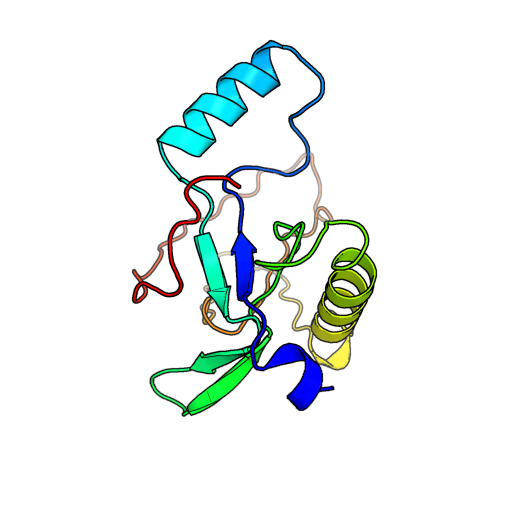? 16.237 -3.785 -4.601 1.00 86.12 113 GLY A N 1
ATOM 920 C CA . GLY A 1 113 ? 17.638 -3.360 -4.720 1.00 86.12 113 GLY A CA 1
ATOM 921 C C . GLY A 1 113 ? 18.514 -4.430 -5.371 1.00 86.12 113 GLY A C 1
ATOM 922 O O . GLY A 1 113 ? 19.657 -4.605 -4.974 1.00 86.12 113 GLY A O 1
ATOM 923 N N . ASP A 1 114 ? 17.951 -5.209 -6.290 1.00 86.56 114 ASP A N 1
ATOM 924 C CA . ASP A 1 114 ? 18.563 -6.364 -6.956 1.00 86.56 114 ASP A CA 1
ATOM 925 C C . ASP A 1 114 ? 19.223 -5.998 -8.298 1.00 86.56 114 ASP A C 1
ATOM 927 O O . ASP A 1 114 ? 19.345 -6.834 -9.192 1.00 86.56 114 ASP A O 1
ATOM 931 N N . PHE A 1 115 ? 19.644 -4.742 -8.435 1.00 85.12 115 PHE A N 1
ATOM 932 C CA . PHE A 1 115 ? 20.333 -4.199 -9.601 1.00 85.12 115 PHE A CA 1
ATOM 933 C C . PHE A 1 115 ? 21.754 -3.760 -9.231 1.00 85.12 115 PHE A C 1
ATOM 935 O O . PHE A 1 115 ? 22.055 -3.535 -8.059 1.00 85.12 115 PHE A O 1
ATOM 942 N N . ASP A 1 116 ? 22.630 -3.642 -10.232 1.00 87.69 116 ASP A N 1
ATOM 943 C CA . ASP A 1 116 ? 24.013 -3.203 -10.036 1.00 87.69 116 ASP A CA 1
ATOM 944 C C . ASP A 1 116 ? 24.044 -1.772 -9.459 1.00 87.69 116 ASP A C 1
ATOM 946 O O . ASP A 1 116 ? 23.628 -0.834 -10.145 1.00 87.69 116 ASP A O 1
ATOM 950 N N . PRO A 1 117 ? 24.528 -1.574 -8.217 1.00 87.88 117 PRO A N 1
ATOM 951 C CA . PRO A 1 117 ? 24.535 -0.263 -7.575 1.00 87.88 117 PRO A CA 1
ATOM 952 C C . PRO A 1 117 ? 25.535 0.712 -8.212 1.00 87.88 117 PRO A C 1
ATOM 954 O O . PRO A 1 117 ? 25.474 1.905 -7.920 1.00 87.88 117 PRO A O 1
ATOM 957 N N . SER A 1 118 ? 26.456 0.233 -9.058 1.00 93.88 118 SER A N 1
ATOM 958 C CA . SER A 1 118 ? 27.369 1.089 -9.825 1.00 93.88 118 SER A CA 1
ATOM 959 C C . SER A 1 118 ? 26.709 1.726 -11.052 1.00 93.88 118 SER A C 1
ATOM 961 O O . SER A 1 118 ? 27.248 2.680 -11.615 1.00 93.88 118 SER A O 1
ATOM 963 N N . GLN A 1 119 ? 25.541 1.224 -11.463 1.00 90.31 119 GLN A N 1
ATOM 964 C CA . GLN A 1 119 ? 24.805 1.706 -12.625 1.00 90.31 119 GLN A CA 1
ATOM 965 C C . GLN A 1 119 ? 23.722 2.706 -12.211 1.00 90.31 119 GLN A C 1
ATOM 967 O O . GLN A 1 119 ? 22.979 2.506 -11.248 1.00 90.31 119 GLN A O 1
ATOM 972 N N . SER A 1 120 ? 23.577 3.774 -12.993 1.00 90.50 120 SER A N 1
ATOM 973 C CA . SER A 1 120 ? 22.479 4.726 -12.821 1.00 90.50 120 SER A CA 1
ATOM 974 C C . SER A 1 120 ? 21.15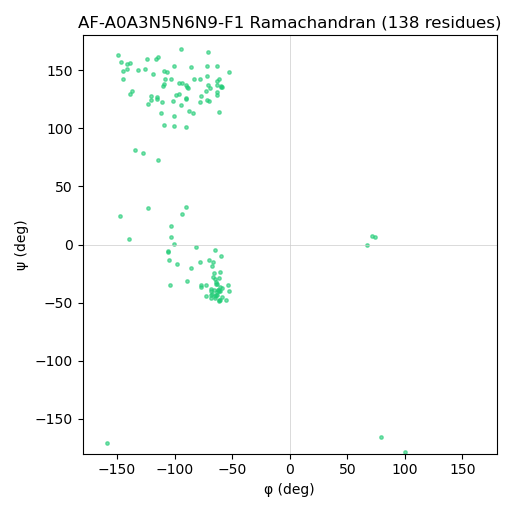5 4.115 -13.279 1.00 90.50 120 SER A C 1
ATOM 976 O O . SER A 1 120 ? 21.046 3.610 -14.395 1.00 90.50 120 SER A O 1
ATOM 978 N N . ARG A 1 121 ? 20.113 4.235 -12.450 1.00 91.00 121 ARG A N 1
ATOM 979 C CA . ARG A 1 121 ? 18.736 3.862 -12.802 1.00 91.00 121 ARG A CA 1
ATOM 980 C C . ARG A 1 121 ? 17.863 5.110 -12.887 1.00 91.00 121 ARG A C 1
ATOM 982 O O . ARG A 1 121 ? 17.610 5.757 -11.875 1.00 91.00 121 ARG A O 1
ATOM 989 N N . TYR A 1 122 ? 17.391 5.425 -14.091 1.00 92.75 122 TYR A N 1
ATOM 990 C CA . TYR A 1 122 ? 16.535 6.579 -14.359 1.00 92.75 122 TYR A CA 1
ATOM 991 C C . TYR A 1 122 ? 15.111 6.137 -14.696 1.00 92.75 122 TYR A C 1
ATOM 993 O O . TYR A 1 122 ? 14.913 5.182 -15.445 1.00 92.75 122 TYR A O 1
ATOM 1001 N N . MET A 1 123 ? 14.122 6.823 -14.126 1.00 95.12 123 MET A N 1
ATOM 1002 C CA . MET A 1 123 ? 12.706 6.580 -14.380 1.00 95.12 123 MET A CA 1
ATOM 1003 C C . MET A 1 123 ? 11.947 7.899 -14.346 1.00 95.12 123 MET A C 1
ATOM 1005 O O . MET A 1 123 ? 12.186 8.731 -13.471 1.00 95.12 123 MET A O 1
ATOM 1009 N N . GLU A 1 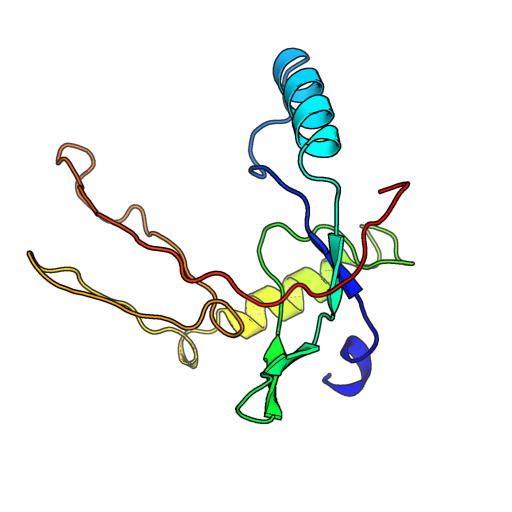124 ? 10.967 8.034 -15.228 1.00 97.06 124 GLU A N 1
ATOM 1010 C CA . GLU A 1 124 ? 9.972 9.096 -15.154 1.00 97.06 124 GLU A CA 1
ATOM 1011 C C . GLU A 1 124 ? 8.659 8.523 -14.622 1.00 97.06 124 GLU A C 1
ATOM 1013 O O . GLU A 1 124 ? 8.286 7.386 -14.918 1.00 97.06 124 GLU A O 1
ATOM 1018 N N . ARG A 1 125 ? 7.953 9.302 -13.798 1.00 97.44 125 ARG A N 1
ATOM 1019 C CA . ARG A 1 125 ? 6.662 8.901 -13.236 1.00 97.44 125 ARG A CA 1
ATOM 1020 C C . ARG A 1 125 ? 5.683 10.056 -13.293 1.00 97.44 125 ARG A C 1
ATOM 1022 O O . ARG A 1 125 ? 5.973 11.140 -12.795 1.00 97.44 125 ARG A O 1
ATOM 1029 N N . THR A 1 126 ? 4.485 9.760 -13.778 1.00 97.50 126 THR A N 1
ATOM 1030 C CA . THR A 1 126 ? 3.297 10.580 -13.545 1.00 97.50 126 THR A CA 1
ATOM 1031 C C . THR A 1 126 ? 2.369 9.884 -12.553 1.00 97.50 126 THR A C 1
ATOM 1033 O O . THR A 1 126 ? 2.324 8.654 -12.491 1.00 97.50 126 THR A O 1
ATOM 1036 N N . THR A 1 127 ? 1.638 10.666 -11.763 1.00 97.00 127 THR A N 1
ATOM 1037 C CA . THR A 1 127 ? 0.680 10.158 -10.778 1.00 97.00 127 THR A CA 1
ATOM 1038 C C . THR A 1 127 ? -0.684 10.749 -11.079 1.00 97.00 127 THR A C 1
ATOM 1040 O O . THR A 1 127 ? -0.857 11.966 -11.050 1.00 97.00 127 THR A O 1
ATOM 1043 N N . VAL A 1 128 ? -1.668 9.887 -11.329 1.00 95.88 128 VAL A N 1
ATOM 1044 C CA . VAL A 1 128 ? -3.062 10.313 -11.473 1.00 95.88 128 VAL A CA 1
ATOM 1045 C C . VAL A 1 128 ? -3.640 10.585 -10.086 1.00 95.88 128 VAL A C 1
ATOM 1047 O O . VAL A 1 128 ? -3.540 9.743 -9.191 1.00 95.88 128 VAL A O 1
ATOM 1050 N N . LEU A 1 129 ? -4.234 11.766 -9.901 1.00 94.38 129 LEU A N 1
ATOM 1051 C CA . LEU A 1 129 ? -4.869 12.138 -8.639 1.00 94.38 129 LEU A CA 1
ATOM 1052 C C . LEU A 1 129 ? -6.054 11.206 -8.350 1.00 94.38 129 LEU A C 1
ATOM 1054 O O . LEU A 1 129 ? -6.930 11.015 -9.191 1.00 94.38 129 LEU A O 1
ATOM 1058 N N . GLY A 1 130 ? -6.075 10.629 -7.149 1.00 90.19 130 GLY A N 1
ATOM 1059 C CA . GLY A 1 130 ? -7.178 9.799 -6.674 1.00 90.19 130 GLY A CA 1
ATOM 1060 C C . GLY A 1 130 ? -8.201 10.584 -5.854 1.00 90.19 130 GLY A C 1
ATOM 1061 O O . GLY A 1 130 ? -7.952 11.702 -5.410 1.00 90.19 130 GLY A O 1
ATOM 1062 N N . THR A 1 131 ? -9.348 9.961 -5.592 1.00 90.06 131 THR A N 1
ATOM 1063 C CA . THR A 1 131 ? -10.345 10.495 -4.656 1.00 90.06 131 THR A CA 1
ATOM 1064 C C . THR A 1 131 ? -9.835 10.389 -3.213 1.00 90.06 131 THR A C 1
ATOM 1066 O O . THR A 1 131 ? -9.303 9.330 -2.844 1.00 90.06 131 THR A O 1
ATOM 1069 N N . PRO A 1 132 ? -10.026 11.429 -2.380 1.00 88.38 132 PRO A N 1
ATOM 1070 C CA . PRO A 1 132 ? -9.770 11.346 -0.947 1.00 88.38 132 PRO A CA 1
ATOM 1071 C C . PRO A 1 132 ? -10.501 10.163 -0.299 1.00 88.38 132 PRO A C 1
ATOM 1073 O O . PRO A 1 132 ? -11.584 9.763 -0.724 1.00 88.38 132 PRO A O 1
ATOM 1076 N N . SER A 1 133 ? -9.902 9.590 0.741 1.00 87.38 133 SER A N 1
ATOM 1077 C CA . SER A 1 133 ? -10.524 8.546 1.562 1.00 87.38 133 SER A CA 1
ATOM 1078 C C . SER A 1 133 ? -10.043 8.683 2.998 1.00 87.38 133 SER A C 1
ATOM 1080 O O . SER A 1 133 ? -8.952 9.204 3.212 1.00 87.38 133 SER A O 1
ATOM 1082 N N . GLY A 1 134 ? -10.810 8.172 3.958 1.00 92.38 134 GLY A N 1
ATOM 1083 C CA . GLY A 1 134 ? -10.435 8.242 5.366 1.00 92.38 134 GLY A CA 1
ATOM 1084 C C . GLY A 1 134 ? -10.711 9.598 6.015 1.00 92.38 134 GLY A C 1
ATOM 1085 O O . GLY A 1 134 ? -11.447 10.420 5.470 1.00 92.38 134 GLY A O 1
ATOM 1086 N N . TYR A 1 135 ? -10.128 9.806 7.190 1.00 94.06 135 TYR A N 1
ATOM 1087 C CA . TYR A 1 135 ? -10.268 11.022 7.992 1.00 94.06 135 TYR A CA 1
ATOM 1088 C C . TYR A 1 135 ? -8.963 11.351 8.721 1.00 94.06 135 TYR A C 1
ATOM 1090 O O . TYR A 1 135 ? -8.178 10.461 9.047 1.00 94.06 135 TYR A O 1
ATOM 1098 N N . VAL A 1 136 ? -8.713 12.642 8.949 1.00 91.88 136 VAL A N 1
ATOM 1099 C CA . VAL A 1 136 ? -7.539 13.108 9.699 1.00 91.88 136 VAL A CA 1
ATOM 1100 C C . VAL A 1 136 ? -7.697 12.723 11.166 1.00 91.88 136 VAL A C 1
ATOM 1102 O O . VAL A 1 136 ? -8.764 12.931 11.744 1.00 91.88 136 VAL A O 1
ATOM 1105 N N . VAL A 1 137 ? -6.638 12.188 11.769 1.00 89.00 137 VAL A N 1
ATOM 1106 C CA . VAL A 1 137 ? -6.607 11.869 13.200 1.00 89.00 137 VAL A CA 1
ATOM 1107 C C . VAL A 1 137 ? -5.847 12.981 13.916 1.00 89.00 137 VAL A C 1
ATOM 1109 O O . VAL A 1 137 ? -4.646 13.139 13.709 1.00 89.00 137 VAL A O 1
ATOM 1112 N N . ALA A 1 138 ? -6.559 13.780 14.714 1.00 69.88 138 ALA A N 1
ATOM 1113 C CA . ALA A 1 138 ? -6.015 14.988 15.339 1.00 69.88 138 ALA A CA 1
ATOM 1114 C C . ALA A 1 138 ? -4.922 14.701 16.392 1.00 69.88 138 ALA A C 1
ATOM 1116 O O . ALA A 1 138 ? -4.012 15.510 16.543 1.00 69.88 138 ALA A O 1
ATOM 1117 N N . ASP A 1 139 ? -4.973 13.530 17.042 1.00 63.97 139 ASP A N 1
ATOM 1118 C CA . ASP A 1 139 ? -4.156 13.191 18.220 1.00 63.97 139 ASP A CA 1
ATOM 1119 C C . ASP A 1 139 ? -3.293 11.917 18.027 1.00 63.97 139 ASP A C 1
ATOM 1121 O O . ASP A 1 139 ? -3.085 11.149 18.968 1.00 63.97 139 ASP A O 1
ATOM 1125 N N . ALA A 1 140 ? -2.847 11.628 16.793 1.00 57.56 140 ALA A N 1
ATOM 1126 C CA . ALA A 1 140 ? -2.143 10.380 16.443 1.00 57.56 140 ALA A CA 1
ATOM 1127 C C . ALA A 1 140 ? -0.607 10.396 16.510 1.00 57.56 140 ALA A C 1
ATOM 1129 O O . ALA A 1 140 ? 0.058 11.381 16.105 1.00 57.56 140 ALA A O 1
#

Secondary structure (DSSP, 8-state):
-HHHHTT-EEEEPSS-TT--SSHHHHHHHHHHHHHS--EEEESEEEPTTT--EEE---TTEEEETTS-HHHHHHHHHHHHHHHT-GGG-------TT------TTT--------S-TTS--------PPPPP-SEE-TT-

Mean predicted aligned error: 5.98 Å

Radius of gyration: 17.19 Å; Cα contacts (8 Å, |Δi|>4): 145; chains: 1; bounding box: 44×35×44 Å

Nearest PDB structures (foldseek):
  5j92-assembly1_A  TM=8.375E-01  e=2.790E-06  Paraburkholderia xenovorans LB400
  4cvy-assembly1_C  TM=9.402E-01  e=1.304E-05  Mycobacterium tuberculosis
  4j5i-assembly1_B  TM=7.816E-01  e=1.581E-05  Mycolicibacterium smegmatis MC2 155
  4y0e-assembly1_C  TM=7.403E-01  e=2.045E-05  Mycobacteroides abscessus ATCC 19977
  4y0e-assembly2_F  TM=7.317E-01  e=2.820E-05  Mycobacteroides abscessus ATCC 19977

Foldseek 3Di:
DCVVQQPWWFWAAPDDPPQDDDPVSVVVSVVSCVVPPIFTFRQWDQDPPPRDTAGDADPRTQAIPPDDSVRGVVVNVVSHCVCPPPVNDDDDDDDPPDDDDDDPRHDDDDDDPPDDPVDDDDDDDDDDDDDDGGGGDPPD